Protein AF-A0AAV1XPN9-F1 (afdb_monomer)

Secondary structure (DSSP, 8-state):
-HHHHHHHHHHHHHHHHHHHHHHHHHHHHHHHHHHHHHHHHHHHHHHHHHHHHHHHHHHHHHHHHHHHHHHHHHHHHHHHHHHHHHHHHHHHHHHT--TTTS-HHHHHHHHHHHHHHHHHHHHHHHHHHHT-

Solvent-accessible surface area (backbone atoms only — not comparable to full-atom values): 7282 Å² total; per-residue (Å²): 111,69,71,59,51,54,52,51,54,57,48,52,54,51,52,51,52,52,51,52,55,51,52,53,49,53,51,53,51,51,53,52,53,52,52,51,52,54,52,51,53,51,53,52,50,54,51,53,52,52,50,54,54,50,54,50,51,51,55,52,47,52,53,51,50,53,51,49,53,51,51,50,52,52,50,51,50,54,50,52,52,47,65,60,47,49,64,51,54,52,51,53,57,56,72,70,54,47,94,85,76,51,54,68,66,60,54,50,49,54,52,51,51,52,52,55,51,49,56,50,52,52,49,55,55,50,56,61,59,77,81,108

Mean predicted aligned error: 9.7 Å

Structure (mmCIF, N/CA/C/O backbone):
data_AF-A0AAV1XPN9-F1
#
_entry.id   AF-A0AAV1XPN9-F1
#
loop_
_atom_site.group_PDB
_atom_site.id
_atom_site.type_symbol
_atom_site.label_atom_id
_atom_site.label_alt_id
_atom_site.label_comp_id
_atom_site.label_asym_id
_atom_site.label_entity_id
_atom_site.label_seq_id
_atom_site.pdbx_PDB_ins_code
_atom_site.Cartn_x
_atom_site.Cartn_y
_atom_site.Cartn_z
_atom_site.occupancy
_atom_site.B_iso_or_equiv
_atom_site.auth_seq_id
_atom_site.auth_comp_id
_atom_site.auth_asym_id
_atom_site.auth_atom_id
_atom_site.pdbx_PDB_model_num
ATOM 1 N N . MET A 1 1 ? -55.196 -5.077 70.759 1.00 66.06 1 MET A N 1
ATOM 2 C CA . MET A 1 1 ? -54.292 -3.912 70.634 1.00 66.06 1 MET A CA 1
ATOM 3 C C . MET A 1 1 ? -52.841 -4.379 70.621 1.00 66.06 1 MET A C 1
ATOM 5 O O . MET A 1 1 ? -52.203 -4.172 69.603 1.00 66.06 1 MET A O 1
ATOM 9 N N . GLU A 1 2 ? -52.354 -5.099 71.641 1.00 77.19 2 GLU A N 1
ATOM 10 C CA . GLU A 1 2 ? -50.972 -5.640 71.665 1.00 77.19 2 GLU A CA 1
ATOM 11 C C . GLU A 1 2 ? -50.631 -6.590 70.504 1.00 77.19 2 GLU A C 1
ATOM 13 O O . GLU A 1 2 ? -49.564 -6.473 69.913 1.00 77.19 2 GLU A O 1
ATOM 18 N N . ASP A 1 3 ? -51.547 -7.482 70.122 1.00 86.81 3 ASP A N 1
ATOM 19 C CA . ASP A 1 3 ? -51.289 -8.475 69.063 1.00 86.81 3 ASP A CA 1
ATOM 20 C C . ASP A 1 3 ? -51.171 -7.843 67.660 1.00 86.81 3 ASP A C 1
ATOM 22 O O . ASP A 1 3 ? -50.391 -8.281 66.816 1.00 86.81 3 ASP A O 1
ATOM 26 N N . LEU A 1 4 ? -51.898 -6.741 67.436 1.00 89.12 4 LEU A N 1
ATOM 27 C CA . LEU A 1 4 ? -51.795 -5.938 66.215 1.00 89.12 4 LEU A CA 1
ATOM 28 C C . LEU A 1 4 ? -50.496 -5.130 66.189 1.00 89.12 4 LEU A C 1
ATOM 30 O O . LEU A 1 4 ? -49.859 -5.045 65.145 1.00 89.12 4 LEU A O 1
ATOM 34 N N . GLN A 1 5 ? -50.085 -4.571 67.332 1.00 91.50 5 GLN A N 1
ATOM 35 C CA . GLN A 1 5 ? -48.826 -3.832 67.434 1.00 91.50 5 GLN A CA 1
ATOM 36 C C . GLN A 1 5 ? -47.632 -4.742 67.130 1.00 91.50 5 GLN A C 1
ATOM 38 O O . GLN A 1 5 ? -46.778 -4.392 66.323 1.00 91.50 5 GLN A O 1
ATOM 43 N N . LYS A 1 6 ? -47.637 -5.958 67.683 1.00 92.94 6 LYS A N 1
ATOM 44 C CA . LYS A 1 6 ? -46.595 -6.950 67.420 1.00 92.94 6 LYS A CA 1
ATOM 45 C C . LYS A 1 6 ? -46.506 -7.332 65.940 1.00 92.94 6 LYS A C 1
ATOM 47 O O . LYS A 1 6 ? -45.406 -7.461 65.421 1.00 92.94 6 LYS A O 1
ATOM 52 N N . GLN A 1 7 ? -4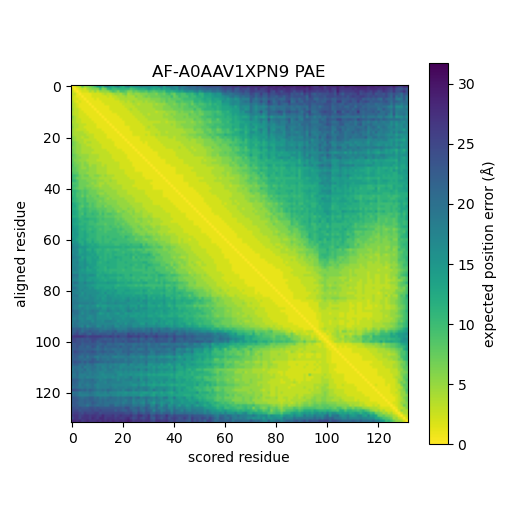7.637 -7.483 65.242 1.00 93.44 7 GLN A N 1
ATOM 53 C CA . GLN A 1 7 ? -47.634 -7.723 63.791 1.00 93.44 7 GLN A CA 1
ATOM 54 C C . GLN A 1 7 ? -47.065 -6.543 62.997 1.00 93.44 7 GLN A C 1
ATOM 56 O O . GLN A 1 7 ? -46.379 -6.759 62.000 1.00 93.44 7 GLN A O 1
ATOM 61 N N . VAL A 1 8 ? -47.354 -5.308 63.416 1.00 93.94 8 VAL A N 1
ATOM 62 C CA . VAL A 1 8 ? -46.811 -4.102 62.777 1.00 93.94 8 VAL A CA 1
ATOM 63 C C . VAL A 1 8 ? -45.292 -4.053 62.911 1.00 93.94 8 VAL A C 1
ATOM 65 O O . VAL A 1 8 ? -44.619 -3.844 61.902 1.00 93.94 8 VAL A O 1
ATOM 68 N N . ASP A 1 9 ? -44.756 -4.315 64.101 1.00 95.12 9 ASP A N 1
ATOM 69 C CA . ASP A 1 9 ? -43.309 -4.319 64.346 1.00 95.12 9 ASP A CA 1
ATOM 70 C C . ASP A 1 9 ? -42.612 -5.412 63.504 1.00 95.12 9 ASP A C 1
ATOM 72 O O . ASP A 1 9 ? -41.632 -5.155 62.804 1.00 95.12 9 ASP A O 1
ATOM 76 N N . ASP A 1 10 ? -43.20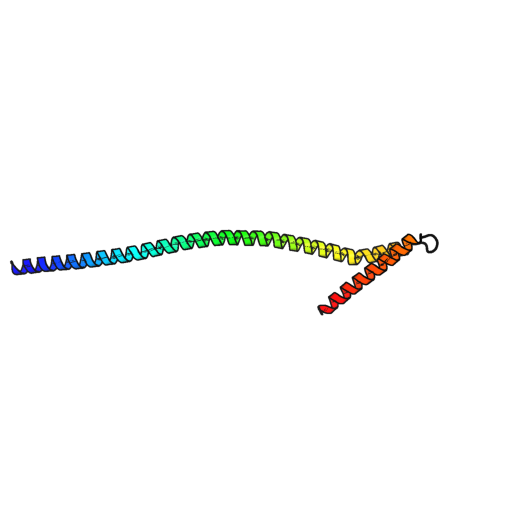0 -6.613 63.452 1.00 95.50 10 ASP A N 1
ATOM 77 C CA . ASP A 1 10 ? -42.697 -7.753 62.671 1.00 95.50 10 ASP A CA 1
ATOM 78 C C . ASP A 1 10 ? -42.702 -7.473 61.151 1.00 95.50 10 ASP A C 1
ATOM 80 O O . ASP A 1 10 ? -41.825 -7.916 60.401 1.00 95.50 10 ASP A O 1
ATOM 84 N N . MET A 1 11 ? -43.697 -6.719 60.669 1.00 95.44 11 MET A N 1
ATOM 85 C CA . MET A 1 11 ? -43.748 -6.248 59.281 1.00 95.44 11 MET A CA 1
ATOM 86 C C . MET A 1 11 ? -42.702 -5.167 59.002 1.00 95.44 11 MET A C 1
ATOM 88 O O . MET A 1 11 ? -42.093 -5.185 57.932 1.00 95.44 11 MET A O 1
ATOM 92 N N . GLN A 1 12 ? -42.470 -4.244 59.935 1.00 96.31 12 GLN A N 1
ATOM 93 C CA . GLN A 1 12 ? -41.450 -3.203 59.791 1.00 96.31 12 GLN A CA 1
ATOM 94 C C . GLN A 1 12 ? -40.043 -3.801 59.709 1.00 96.31 12 GLN A C 1
ATOM 96 O O . GLN A 1 12 ? -39.266 -3.404 58.838 1.00 96.31 12 GLN A O 1
ATOM 101 N N . ASP A 1 13 ? -39.746 -4.807 60.531 1.00 96.00 13 ASP A N 1
ATOM 102 C CA . ASP A 1 13 ? -38.467 -5.516 60.488 1.00 96.00 13 ASP A CA 1
ATOM 103 C C . ASP A 1 13 ? -38.263 -6.247 59.153 1.00 96.00 13 ASP A C 1
ATOM 105 O O . ASP A 1 13 ? -37.193 -6.151 58.546 1.00 96.00 13 ASP A O 1
ATOM 109 N N . LYS A 1 14 ? -39.310 -6.895 58.620 1.00 96.31 14 LYS A N 1
ATOM 110 C CA . LYS A 1 14 ? -39.267 -7.522 57.285 1.00 96.31 14 LYS A CA 1
ATOM 111 C C . LYS A 1 14 ? -39.047 -6.501 56.172 1.00 96.31 14 LYS A C 1
ATOM 113 O O . LYS A 1 14 ? -38.243 -6.743 55.275 1.00 96.31 14 LYS A O 1
ATOM 118 N N . ILE A 1 15 ? -39.731 -5.357 56.221 1.00 96.75 15 ILE A N 1
ATOM 119 C CA . ILE A 1 15 ? -39.553 -4.272 55.242 1.00 96.75 15 ILE A CA 1
ATOM 120 C C . ILE A 1 15 ? -38.117 -3.748 55.281 1.00 96.75 15 ILE A C 1
ATOM 122 O O . ILE A 1 15 ? -37.524 -3.505 54.227 1.00 96.75 15 ILE A O 1
ATOM 126 N N . LYS A 1 16 ? -37.542 -3.610 56.477 1.00 96.81 16 LYS A N 1
ATOM 127 C CA . LYS A 1 16 ? -36.171 -3.140 56.667 1.00 96.81 16 LYS A CA 1
ATOM 128 C C . LYS A 1 16 ? -35.146 -4.129 56.113 1.00 96.81 16 LYS A C 1
ATOM 130 O O . LYS A 1 16 ? -34.252 -3.714 55.380 1.00 96.81 16 LYS A O 1
ATOM 135 N N . ASP A 1 17 ? -35.303 -5.421 56.398 1.00 96.62 17 A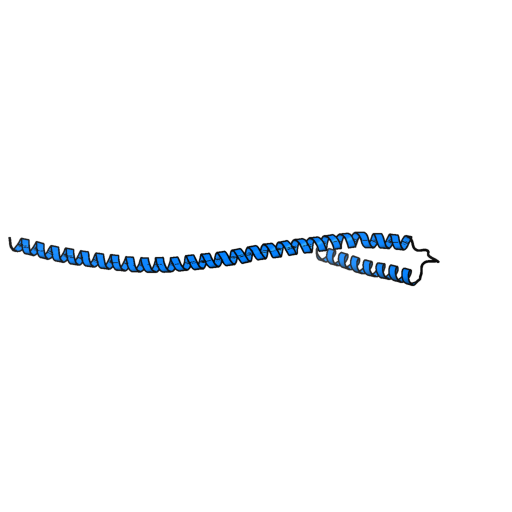SP A N 1
ATOM 136 C CA . ASP A 1 17 ? -34.438 -6.481 55.862 1.00 96.62 17 ASP A CA 1
ATOM 137 C C . ASP A 1 17 ? -34.513 -6.563 54.327 1.00 96.62 17 ASP A C 1
ATOM 139 O O . ASP A 1 17 ? -33.486 -6.606 53.648 1.00 96.62 17 ASP A O 1
ATOM 143 N N . ILE A 1 18 ? -35.723 -6.503 53.758 1.00 96.38 18 ILE A N 1
ATOM 144 C CA . ILE A 1 18 ? -35.917 -6.492 52.300 1.00 96.38 18 ILE A CA 1
ATOM 145 C C . ILE A 1 18 ? -35.256 -5.259 51.676 1.00 96.38 18 ILE A C 1
ATOM 147 O O . ILE A 1 18 ? -34.534 -5.394 50.689 1.00 96.38 18 ILE A O 1
ATOM 151 N N . SER A 1 19 ? -35.473 -4.076 52.254 1.00 96.25 19 SER A N 1
ATOM 152 C CA . SER A 1 19 ? -34.870 -2.828 51.766 1.00 96.25 19 SER A CA 1
ATOM 153 C C . SER A 1 19 ? -33.345 -2.916 51.773 1.00 96.25 19 SER A C 1
ATOM 155 O O . SER A 1 19 ? -32.724 -2.663 50.744 1.00 96.25 19 SER A O 1
ATOM 157 N N . SER A 1 20 ? -32.757 -3.392 52.876 1.00 96.75 20 SER A N 1
ATOM 158 C CA . SER A 1 20 ? -31.307 -3.588 52.997 1.00 96.75 20 SER A CA 1
ATOM 159 C C . SER A 1 20 ? -30.768 -4.530 51.917 1.00 96.75 20 SER A C 1
ATOM 161 O O . SER A 1 20 ? -29.794 -4.208 51.241 1.00 96.75 20 SER A O 1
ATOM 163 N N . LYS A 1 21 ? -31.431 -5.670 51.682 1.00 97.00 21 LYS A N 1
ATOM 164 C CA . LYS A 1 21 ? -31.020 -6.635 50.646 1.00 97.00 21 LYS A CA 1
ATOM 165 C C . LYS A 1 21 ? -31.080 -6.049 49.236 1.00 97.00 21 LYS A C 1
ATOM 167 O O . LYS A 1 21 ? -30.216 -6.344 48.407 1.00 97.00 21 LYS A O 1
ATOM 172 N N . TYR A 1 22 ? -32.095 -5.239 48.940 1.00 96.81 22 TYR A N 1
ATOM 173 C CA . TYR A 1 22 ? -32.206 -4.564 47.646 1.00 96.81 22 TYR A CA 1
ATOM 174 C C . TYR A 1 22 ? -31.139 -3.483 47.470 1.00 96.81 22 TYR A C 1
ATOM 176 O O . TYR A 1 22 ? -30.562 -3.381 46.387 1.00 96.81 22 TYR A O 1
ATOM 184 N N . GLU A 1 23 ? -30.845 -2.713 48.515 1.00 97.38 23 GLU A N 1
ATOM 185 C CA . GLU A 1 23 ? -29.780 -1.709 48.502 1.00 97.38 23 GLU A CA 1
ATOM 186 C C . GLU A 1 23 ? -28.410 -2.347 48.256 1.00 97.38 23 GLU A C 1
ATOM 188 O O . GLU A 1 23 ? -27.682 -1.893 47.368 1.00 97.38 23 GLU A O 1
ATOM 193 N N . ASP A 1 24 ? -28.099 -3.450 48.942 1.00 97.31 24 ASP A N 1
ATOM 194 C CA . ASP A 1 24 ? -26.856 -4.203 48.750 1.00 97.31 24 ASP A CA 1
ATOM 195 C C . ASP A 1 24 ? -26.737 -4.745 47.322 1.00 97.31 24 ASP A C 1
ATOM 197 O O . ASP A 1 24 ? -25.692 -4.614 46.672 1.00 97.31 24 ASP A O 1
ATOM 201 N N . LYS A 1 25 ? -27.831 -5.303 46.786 1.00 97.38 25 LYS A N 1
ATOM 202 C CA . LYS A 1 25 ? -27.867 -5.803 45.409 1.00 97.38 25 LYS A CA 1
ATOM 203 C C . LYS A 1 25 ? -27.617 -4.676 44.405 1.00 97.38 25 LYS A C 1
ATOM 205 O O . LYS A 1 25 ? -26.713 -4.800 43.578 1.00 97.38 25 LYS A O 1
ATOM 210 N N . ILE A 1 26 ? -28.339 -3.559 44.516 1.00 97.75 26 ILE A N 1
ATOM 211 C CA . ILE A 1 26 ? -28.167 -2.385 43.644 1.00 97.75 26 ILE A CA 1
ATOM 212 C C . ILE A 1 26 ? -26.741 -1.836 43.753 1.00 97.75 26 ILE A C 1
ATOM 214 O O . ILE A 1 26 ? -26.139 -1.456 42.745 1.00 97.75 26 ILE A O 1
ATOM 218 N N . HIS A 1 27 ? -26.177 -1.795 44.961 1.00 97.69 27 HIS A N 1
ATOM 219 C CA . HIS A 1 27 ? -24.810 -1.341 45.174 1.00 97.69 27 HIS A CA 1
ATOM 220 C C . HIS A 1 27 ? -23.799 -2.252 44.467 1.00 97.69 27 HIS A C 1
ATOM 222 O O . HIS A 1 27 ?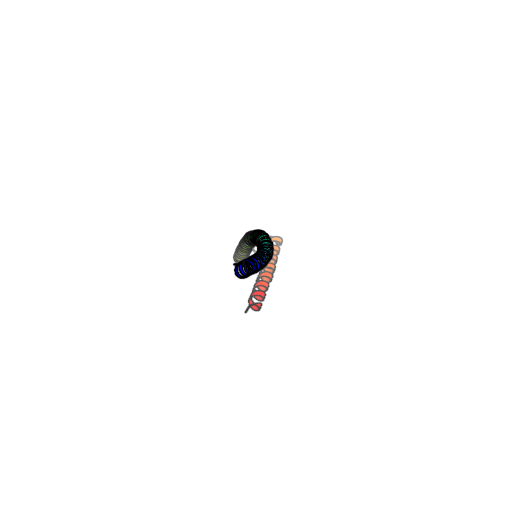 -22.911 -1.758 43.765 1.00 97.69 27 HIS A O 1
ATOM 228 N N . SER A 1 28 ? -23.959 -3.572 44.596 1.00 97.00 28 SER A N 1
ATOM 229 C CA . SER A 1 28 ? -23.087 -4.555 43.948 1.00 97.00 28 SER A CA 1
ATOM 230 C C . SER A 1 28 ? -23.134 -4.450 42.417 1.00 97.00 28 SER A C 1
ATOM 232 O O . SER A 1 28 ? -22.087 -4.358 41.772 1.00 97.00 28 SER A O 1
ATOM 234 N N . GLU A 1 29 ? -24.331 -4.338 41.833 1.00 98.06 29 GLU A N 1
ATOM 235 C CA . GLU A 1 29 ? -24.530 -4.187 40.388 1.00 98.06 29 GLU A CA 1
ATOM 236 C C . GLU A 1 29 ? -23.930 -2.870 39.878 1.00 98.06 29 GLU A C 1
ATOM 238 O O . GLU A 1 29 ? -23.220 -2.853 38.869 1.00 98.06 29 GLU A O 1
ATOM 243 N N . ARG A 1 30 ? -24.113 -1.764 40.618 1.00 98.00 30 ARG A N 1
ATOM 244 C CA . ARG A 1 30 ? -23.478 -0.475 40.297 1.00 98.00 30 ARG A CA 1
ATOM 245 C C . ARG A 1 30 ? -21.956 -0.564 40.292 1.00 98.00 30 ARG A C 1
ATOM 247 O O . ARG A 1 30 ? -21.324 0.033 39.420 1.00 98.00 30 ARG A O 1
ATOM 254 N N . GLN A 1 31 ? -21.352 -1.282 41.240 1.00 97.81 31 GLN A N 1
ATOM 255 C CA . GLN A 1 31 ? -19.899 -1.457 41.257 1.00 97.81 31 GLN A CA 1
ATOM 256 C C . GLN A 1 31 ? -19.398 -2.256 40.050 1.00 97.81 31 GLN A C 1
ATOM 258 O O . GLN A 1 31 ? -18.364 -1.898 39.480 1.00 97.81 31 GLN A O 1
ATOM 263 N N . ILE A 1 32 ? -20.122 -3.302 39.646 1.00 98.12 32 ILE A N 1
ATOM 264 C CA . ILE A 1 32 ? -19.784 -4.109 38.465 1.00 98.12 32 ILE A CA 1
ATOM 265 C C . ILE A 1 32 ? -19.836 -3.239 37.206 1.00 98.12 32 ILE A C 1
ATOM 267 O O . ILE A 1 32 ? -18.830 -3.121 36.504 1.00 98.12 32 ILE A O 1
ATOM 271 N N . LEU A 1 33 ? -20.950 -2.535 36.983 1.00 98.25 33 LEU A N 1
ATOM 272 C CA . LEU A 1 33 ? -21.116 -1.649 35.827 1.00 98.25 33 LEU A CA 1
ATOM 273 C C . LEU A 1 33 ? -20.048 -0.550 35.784 1.00 98.25 33 LEU A C 1
ATOM 275 O O . LEU A 1 33 ? -19.501 -0.243 34.726 1.00 98.25 33 LEU A O 1
ATOM 279 N N . LYS A 1 34 ? -19.685 0.020 36.938 1.00 98.38 34 LYS A N 1
ATOM 280 C CA . LYS A 1 34 ? -18.633 1.043 37.018 1.00 98.38 34 LYS A CA 1
ATOM 281 C C . LYS A 1 34 ? -17.267 0.500 36.585 1.00 98.38 34 LYS A C 1
ATOM 283 O O . LYS A 1 34 ? -16.524 1.205 35.900 1.00 98.38 34 LYS A O 1
ATOM 288 N N . LYS A 1 35 ? -16.935 -0.742 36.956 1.00 97.88 35 LYS A N 1
ATOM 289 C CA . LYS A 1 35 ? -15.694 -1.407 36.524 1.00 97.88 35 LYS A CA 1
ATOM 290 C C . LYS A 1 35 ? -15.697 -1.666 35.019 1.00 97.88 35 LYS A C 1
ATOM 292 O O . LYS A 1 35 ? -14.693 -1.395 34.364 1.00 97.88 35 LYS A O 1
ATOM 297 N N . GLU A 1 36 ? -16.815 -2.124 34.461 1.00 98.25 36 GLU A N 1
ATOM 298 C CA . GLU A 1 36 ? -16.938 -2.339 33.015 1.00 98.25 36 GLU A CA 1
ATOM 299 C C . GLU A 1 36 ? -16.814 -1.036 32.226 1.00 98.25 36 GLU A C 1
ATOM 301 O O . GLU A 1 36 ? -16.015 -0.968 31.292 1.00 98.25 36 GLU A O 1
ATOM 306 N N . ILE A 1 37 ? -17.512 0.025 32.642 1.00 98.25 37 ILE A N 1
ATOM 307 C CA . ILE A 1 37 ? -17.393 1.355 32.027 1.00 98.25 37 ILE A CA 1
ATOM 308 C C . ILE A 1 37 ? -15.939 1.830 32.061 1.00 98.25 37 ILE A C 1
ATOM 310 O O . ILE A 1 37 ? -15.428 2.315 31.053 1.00 98.25 37 ILE A O 1
ATOM 314 N N . SER A 1 38 ? -15.248 1.660 33.193 1.00 97.69 38 SER A N 1
ATOM 315 C CA . SER A 1 38 ? -13.835 2.031 33.302 1.00 97.69 38 SER A CA 1
ATOM 316 C C . SER A 1 38 ? -12.961 1.251 32.318 1.00 97.69 38 SER A C 1
ATOM 318 O O . SER A 1 38 ? -12.096 1.839 31.674 1.00 97.69 38 SER A O 1
ATOM 320 N N . LYS A 1 39 ? -13.197 -0.058 32.171 1.00 98.12 39 LYS A N 1
ATOM 321 C CA . LYS A 1 39 ? -12.460 -0.913 31.232 1.00 98.12 39 LYS A CA 1
ATOM 322 C C . LYS A 1 39 ? -12.688 -0.486 29.782 1.00 98.12 39 LYS A C 1
ATOM 324 O O . LYS A 1 39 ? -11.731 -0.360 29.022 1.00 98.12 39 LYS A O 1
ATOM 329 N N . TYR A 1 40 ? -13.939 -0.240 29.396 1.00 98.00 40 TYR A N 1
ATOM 330 C CA . TYR A 1 40 ? -14.262 0.202 28.039 1.00 98.00 40 TYR A CA 1
ATOM 331 C C . TYR A 1 40 ? -13.727 1.598 27.739 1.00 98.00 40 TYR A C 1
ATOM 333 O O . TYR A 1 40 ? -13.274 1.837 26.624 1.00 98.00 40 TYR A O 1
ATOM 341 N N . LYS A 1 41 ? -13.707 2.497 28.727 1.00 98.19 41 LYS A N 1
ATOM 342 C CA . LYS A 1 41 ? -13.135 3.835 28.562 1.00 98.19 41 LYS A CA 1
ATOM 343 C C . LYS A 1 41 ? -11.653 3.777 28.190 1.00 98.19 41 LYS A C 1
ATOM 345 O O . LYS A 1 41 ? -11.256 4.467 27.261 1.00 98.19 41 LYS A O 1
ATOM 350 N N . VAL A 1 42 ? -10.871 2.935 28.870 1.00 97.94 42 VAL A N 1
ATOM 351 C CA . VAL A 1 42 ? -9.452 2.717 28.532 1.00 97.94 42 VAL A CA 1
ATOM 352 C C . VAL A 1 42 ? -9.328 2.146 27.121 1.00 97.94 42 VAL A C 1
ATOM 354 O O . VAL A 1 42 ? -8.653 2.731 26.287 1.00 97.94 42 VAL A O 1
ATOM 357 N N . LYS A 1 43 ? -10.089 1.091 26.804 1.00 98.06 43 LYS A N 1
ATOM 358 C CA . LYS A 1 43 ? -10.045 0.458 25.478 1.00 98.06 43 LYS A CA 1
ATOM 359 C C . LYS A 1 43 ? -10.363 1.428 24.334 1.00 98.06 43 LYS A C 1
ATOM 361 O O . LYS A 1 43 ? -9.774 1.322 23.266 1.00 98.06 43 LYS A O 1
ATOM 366 N N . VAL A 1 44 ? -11.309 2.347 24.530 1.00 98.12 44 VAL A N 1
ATOM 367 C CA . VAL A 1 44 ? -11.648 3.367 23.524 1.00 98.12 44 VAL A CA 1
ATOM 368 C C . VAL A 1 44 ? -10.496 4.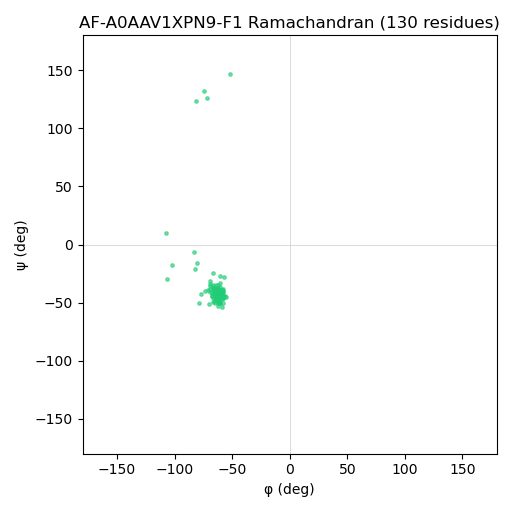349 23.317 1.00 98.12 44 VAL A C 1
ATOM 370 O O . VAL A 1 44 ? -10.249 4.735 22.178 1.00 98.12 44 VAL A O 1
ATOM 373 N N . VAL A 1 45 ? -9.789 4.738 24.381 1.00 97.75 45 VAL A N 1
ATOM 374 C CA . VAL A 1 45 ? -8.608 5.608 24.271 1.00 97.75 45 VAL A CA 1
ATOM 375 C C . VAL A 1 45 ? -7.496 4.893 23.505 1.00 97.75 45 VAL A C 1
ATOM 377 O O . VAL A 1 45 ? -7.050 5.429 22.496 1.00 97.75 45 VAL A O 1
ATOM 380 N N . ASP A 1 46 ? -7.157 3.661 23.893 1.00 97.81 46 ASP A N 1
ATOM 381 C CA . ASP A 1 46 ? -6.112 2.866 23.231 1.00 97.81 46 ASP A CA 1
ATOM 382 C C . ASP A 1 46 ? -6.418 2.656 21.738 1.00 97.81 46 ASP A C 1
ATOM 384 O O . ASP A 1 46 ? -5.554 2.800 20.877 1.00 97.81 46 ASP A O 1
ATOM 388 N N . LEU A 1 47 ? -7.674 2.336 21.401 1.00 97.69 47 LEU A N 1
ATOM 389 C CA . LEU A 1 47 ? -8.096 2.182 20.006 1.00 97.69 47 LEU A CA 1
ATOM 390 C C . LEU A 1 47 ? -7.954 3.487 19.222 1.00 97.69 47 LEU A C 1
ATOM 392 O O . LEU A 1 47 ? -7.516 3.460 18.076 1.00 97.69 47 LEU A O 1
ATOM 396 N N . ASN A 1 48 ? -8.311 4.617 19.826 1.00 97.62 48 ASN A N 1
ATOM 397 C CA . ASN A 1 48 ? -8.227 5.915 19.170 1.00 97.62 48 ASN A CA 1
ATOM 398 C C . ASN A 1 48 ? -6.770 6.357 18.953 1.00 97.62 48 ASN A C 1
ATOM 400 O O . ASN A 1 48 ? -6.464 6.979 17.940 1.00 97.62 48 ASN A O 1
ATOM 404 N N . GLU A 1 49 ? -5.869 6.037 19.882 1.00 97.06 49 GLU A N 1
ATOM 405 C CA . GLU A 1 49 ? -4.428 6.273 19.722 1.00 97.06 49 GLU A CA 1
ATOM 406 C C . GLU A 1 49 ? -3.854 5.404 18.598 1.00 97.06 49 GLU A C 1
ATOM 408 O O . GLU A 1 49 ? -3.272 5.942 17.656 1.00 97.06 49 GLU A O 1
ATOM 413 N N . ASN A 1 50 ? -4.152 4.102 18.602 1.00 97.06 50 ASN A N 1
ATOM 414 C CA . ASN A 1 50 ? -3.736 3.185 17.537 1.00 97.06 50 ASN A CA 1
ATOM 415 C C . ASN A 1 50 ? -4.251 3.615 16.153 1.00 97.06 50 ASN A C 1
ATOM 417 O O . ASN A 1 50 ? -3.526 3.523 15.165 1.00 97.06 50 ASN A O 1
ATOM 421 N N . MET A 1 51 ? -5.496 4.096 16.062 1.00 97.12 51 MET A N 1
ATOM 422 C CA . MET A 1 51 ? -6.054 4.596 14.801 1.00 97.12 51 MET A CA 1
ATOM 423 C C . MET A 1 51 ? -5.297 5.822 14.288 1.00 97.12 51 MET A C 1
ATOM 425 O O . MET A 1 51 ? -5.004 5.899 13.100 1.00 97.12 51 MET A O 1
ATOM 429 N N . LYS A 1 52 ? -4.925 6.760 15.168 1.00 97.00 52 LYS A N 1
ATOM 430 C CA . LYS A 1 52 ? -4.147 7.944 14.769 1.00 97.00 52 LYS A CA 1
ATOM 431 C C . LYS A 1 52 ? -2.767 7.574 14.237 1.00 97.00 52 LYS A C 1
ATOM 433 O O . LYS A 1 52 ? -2.336 8.152 13.240 1.00 97.00 52 LYS A O 1
ATOM 438 N N . GLU A 1 53 ? -2.097 6.622 14.883 1.00 96.62 53 GLU A N 1
ATOM 439 C CA . GLU A 1 53 ? -0.805 6.111 14.423 1.00 96.62 53 GLU A CA 1
ATOM 440 C C . GLU A 1 53 ? -0.937 5.426 13.057 1.00 96.62 53 GLU A C 1
ATOM 442 O O . GLU A 1 53 ? -0.158 5.701 12.144 1.00 96.62 53 GLU A O 1
ATOM 447 N N . GLN A 1 54 ? -1.963 4.587 12.873 1.00 96.50 54 GLN A N 1
ATOM 448 C CA . GLN A 1 54 ? -2.229 3.942 11.585 1.00 96.50 54 GLN A CA 1
ATOM 449 C C . GLN A 1 54 ? -2.536 4.952 10.479 1.00 96.50 54 GLN A C 1
ATOM 451 O O . GLN A 1 54 ? -1.993 4.831 9.381 1.00 96.50 54 GLN A O 1
ATOM 456 N N . ASP A 1 55 ? -3.343 5.973 10.762 1.00 97.31 55 ASP A N 1
ATOM 457 C CA . ASP A 1 55 ? -3.650 7.031 9.802 1.00 97.31 55 ASP A CA 1
ATOM 458 C C . ASP A 1 55 ? -2.386 7.788 9.367 1.00 97.31 55 ASP A C 1
ATOM 460 O O . ASP A 1 55 ? -2.253 8.181 8.207 1.00 97.31 55 ASP A O 1
ATOM 464 N N . GLU A 1 56 ? -1.436 8.008 10.280 1.00 96.38 56 GLU A N 1
ATOM 465 C CA . GLU A 1 56 ? -0.150 8.623 9.945 1.00 96.38 56 GLU A CA 1
ATOM 466 C C . GLU A 1 56 ? 0.707 7.723 9.052 1.00 96.38 56 GLU A C 1
ATOM 468 O O . GLU A 1 56 ? 1.247 8.192 8.045 1.00 96.38 56 GLU A O 1
ATOM 473 N N . VAL A 1 57 ? 0.782 6.429 9.369 1.00 97.12 57 VAL A N 1
ATOM 474 C CA . VAL A 1 57 ? 1.488 5.443 8.540 1.00 97.12 57 VAL A CA 1
ATOM 475 C C . VAL A 1 57 ? 0.896 5.393 7.131 1.00 97.12 57 VAL A C 1
ATOM 477 O O . VAL A 1 57 ? 1.651 5.439 6.159 1.00 97.12 57 VAL A O 1
ATOM 480 N N . ILE A 1 58 ? -0.434 5.359 7.004 1.00 97.56 58 ILE A N 1
ATOM 481 C CA . ILE A 1 58 ? -1.124 5.332 5.707 1.00 97.56 58 ILE A CA 1
ATOM 482 C C . ILE A 1 58 ? -0.790 6.586 4.897 1.00 97.56 58 ILE A C 1
ATOM 484 O O . ILE A 1 58 ? -0.327 6.463 3.763 1.00 97.56 58 ILE A O 1
ATOM 488 N N . ARG A 1 59 ? -0.919 7.785 5.484 1.00 96.75 59 ARG A N 1
ATOM 489 C CA . ARG A 1 59 ? -0.579 9.042 4.791 1.00 96.75 59 ARG A CA 1
ATOM 490 C C . ARG A 1 59 ? 0.872 9.066 4.313 1.00 96.75 59 ARG A C 1
ATOM 492 O O . ARG A 1 59 ? 1.151 9.459 3.181 1.00 96.75 59 ARG A O 1
ATOM 499 N N . ASN A 1 60 ? 1.807 8.630 5.155 1.00 96.56 60 ASN A N 1
ATOM 500 C CA . ASN A 1 60 ? 3.220 8.572 4.783 1.00 96.56 60 ASN A CA 1
ATOM 501 C C . ASN A 1 60 ? 3.457 7.578 3.639 1.00 96.56 60 ASN A C 1
ATOM 503 O O . ASN A 1 60 ? 4.199 7.876 2.698 1.00 96.56 60 ASN A O 1
ATOM 507 N N . GLN A 1 61 ? 2.789 6.425 3.675 1.00 96.88 61 GLN A N 1
ATOM 508 C CA . GLN A 1 61 ? 2.888 5.420 2.626 1.00 96.88 61 GLN A CA 1
ATOM 509 C C . GLN A 1 61 ? 2.300 5.912 1.297 1.00 96.88 61 GLN A C 1
ATOM 511 O O . GLN A 1 61 ? 2.887 5.655 0.245 1.00 96.88 61 GLN A O 1
ATOM 516 N N . GLU A 1 62 ? 1.194 6.654 1.317 1.00 97.12 62 GLU A N 1
ATOM 517 C CA . GLU A 1 62 ? 0.599 7.270 0.124 1.00 97.12 62 GLU A CA 1
ATOM 518 C C . GLU A 1 62 ? 1.552 8.281 -0.529 1.00 97.12 62 GLU A C 1
ATOM 520 O O . GLU A 1 62 ? 1.744 8.255 -1.749 1.00 97.12 62 GLU A O 1
ATOM 525 N N . ILE A 1 63 ? 2.220 9.119 0.274 1.00 96.94 63 ILE A N 1
ATOM 526 C CA . ILE A 1 63 ? 3.225 10.080 -0.210 1.00 96.94 63 ILE A CA 1
ATOM 527 C C . ILE A 1 63 ? 4.401 9.346 -0.863 1.00 96.94 63 ILE A C 1
ATOM 529 O O . ILE A 1 63 ? 4.816 9.688 -1.976 1.00 96.94 63 ILE A O 1
ATOM 533 N N . ILE A 1 64 ? 4.938 8.325 -0.189 1.00 96.81 64 ILE A N 1
ATOM 534 C CA . ILE A 1 64 ? 6.061 7.525 -0.695 1.00 96.81 64 ILE A CA 1
ATOM 535 C C . ILE A 1 64 ? 5.670 6.827 -2.000 1.00 96.81 64 ILE A C 1
ATOM 537 O O . ILE A 1 64 ? 6.406 6.903 -2.985 1.00 96.81 64 ILE A O 1
ATOM 541 N N . THR A 1 65 ? 4.498 6.193 -2.029 1.00 97.12 65 THR A N 1
ATOM 542 C CA . THR A 1 65 ? 3.999 5.453 -3.193 1.00 97.12 65 THR A CA 1
ATOM 543 C C . THR A 1 65 ? 3.804 6.386 -4.383 1.00 97.12 65 THR A C 1
ATOM 545 O O . THR A 1 65 ? 4.336 6.123 -5.459 1.00 97.12 65 THR A O 1
ATOM 548 N N . THR A 1 66 ? 3.155 7.534 -4.180 1.00 97.31 66 THR A N 1
ATOM 549 C CA . THR A 1 66 ? 2.946 8.544 -5.230 1.00 97.31 66 THR A CA 1
ATOM 550 C C . THR A 1 66 ? 4.271 9.061 -5.789 1.00 97.31 66 THR A C 1
ATOM 552 O O . THR A 1 66 ? 4.438 9.196 -7.007 1.00 97.31 66 THR A O 1
ATOM 555 N N . ARG A 1 67 ? 5.256 9.309 -4.913 1.00 97.19 67 ARG A N 1
ATOM 556 C CA . ARG A 1 67 ? 6.597 9.733 -5.325 1.00 97.19 67 ARG A CA 1
ATOM 557 C C . 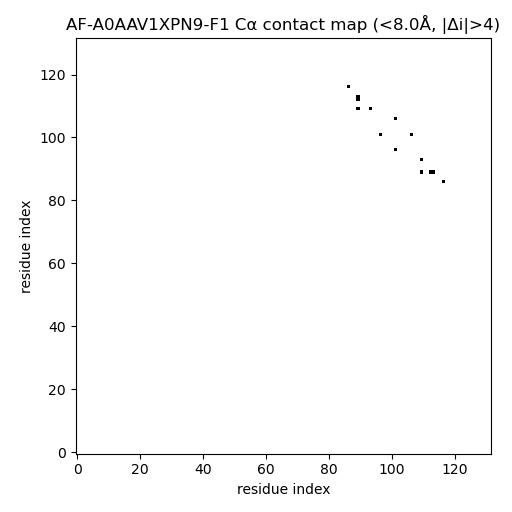ARG A 1 67 ? 7.266 8.673 -6.195 1.00 97.19 67 ARG A C 1
ATOM 559 O O . ARG A 1 67 ? 7.781 9.018 -7.256 1.00 97.19 67 ARG A O 1
ATOM 566 N N . TRP A 1 68 ? 7.262 7.411 -5.774 1.00 97.81 68 TRP A N 1
ATOM 567 C CA . TRP A 1 68 ? 7.864 6.330 -6.553 1.00 97.81 68 TRP A CA 1
ATOM 568 C C . TRP A 1 68 ? 7.154 6.117 -7.884 1.00 97.81 68 TRP A C 1
ATOM 570 O O . TRP A 1 68 ? 7.833 6.066 -8.903 1.00 97.81 68 TRP A O 1
ATOM 580 N N . MET A 1 69 ? 5.820 6.096 -7.908 1.00 97.38 69 MET A N 1
ATOM 581 C CA . MET A 1 69 ? 5.047 5.994 -9.151 1.00 97.38 69 MET A CA 1
ATOM 582 C C . MET A 1 69 ? 5.423 7.100 -10.138 1.00 97.38 69 MET A C 1
ATOM 584 O O . MET A 1 69 ? 5.691 6.823 -11.303 1.00 97.38 69 MET A O 1
ATOM 588 N N . THR A 1 70 ? 5.529 8.342 -9.658 1.00 98.00 70 THR A N 1
ATOM 589 C CA . THR A 1 70 ? 5.931 9.481 -10.495 1.00 98.00 70 THR A CA 1
ATOM 590 C C . THR A 1 70 ? 7.348 9.302 -11.040 1.00 98.00 70 THR A C 1
ATOM 592 O O . THR A 1 70 ? 7.594 9.538 -12.220 1.00 98.00 70 THR A O 1
ATOM 595 N N . ARG A 1 71 ? 8.300 8.868 -10.202 1.00 97.25 71 ARG A N 1
ATOM 596 C CA . ARG A 1 71 ? 9.694 8.667 -10.626 1.00 97.25 71 ARG A CA 1
ATOM 597 C C . ARG A 1 71 ? 9.842 7.513 -11.608 1.00 97.25 71 ARG A C 1
ATOM 599 O O . ARG A 1 71 ? 10.546 7.671 -12.598 1.00 97.25 71 ARG A O 1
ATOM 606 N N . PHE A 1 72 ? 9.159 6.398 -11.380 1.00 97.44 72 PHE A N 1
ATOM 607 C CA . PHE A 1 72 ? 9.162 5.283 -12.321 1.00 97.44 72 PHE A CA 1
ATOM 608 C C . PHE A 1 72 ? 8.503 5.662 -13.645 1.00 97.44 72 PHE A C 1
ATOM 610 O O . PHE A 1 72 ? 9.051 5.328 -14.688 1.00 97.44 72 PHE A O 1
ATOM 617 N N . ALA A 1 73 ? 7.409 6.428 -13.627 1.00 97.19 73 ALA A N 1
ATOM 618 C CA . ALA A 1 73 ? 6.798 6.946 -14.850 1.00 97.19 73 ALA A CA 1
ATOM 619 C C . ALA A 1 73 ? 7.753 7.865 -15.632 1.00 97.19 73 ALA A C 1
ATOM 621 O O . ALA A 1 73 ? 7.855 7.747 -16.848 1.00 97.19 73 ALA A O 1
ATOM 622 N N . GLN A 1 74 ? 8.498 8.738 -14.945 1.00 97.56 74 GLN A N 1
ATOM 623 C CA . GLN A 1 74 ? 9.513 9.593 -15.576 1.00 97.56 74 GLN A CA 1
ATOM 624 C C . GLN A 1 74 ? 10.658 8.782 -16.186 1.00 97.56 74 GLN A C 1
ATOM 626 O O . GLN A 1 74 ? 11.074 9.067 -17.303 1.00 97.56 74 GLN A O 1
ATOM 631 N N . ILE A 1 75 ? 11.157 7.772 -15.469 1.00 97.12 75 ILE A N 1
ATOM 632 C CA . ILE A 1 75 ? 12.205 6.881 -15.980 1.00 97.12 75 ILE A CA 1
ATOM 633 C C . ILE A 1 75 ? 11.694 6.111 -17.196 1.00 97.12 75 ILE A C 1
ATOM 635 O O . ILE A 1 75 ? 12.391 6.051 -18.200 1.00 97.12 75 ILE A O 1
ATOM 639 N N . ALA A 1 76 ? 10.478 5.568 -17.130 1.00 96.06 76 ALA A N 1
ATOM 640 C CA . ALA A 1 76 ? 9.870 4.848 -18.241 1.00 96.06 76 ALA A CA 1
ATOM 641 C C . ALA A 1 76 ? 9.690 5.752 -19.467 1.00 96.06 76 ALA A C 1
ATOM 643 O O . ALA A 1 76 ? 10.023 5.343 -20.572 1.00 96.06 76 ALA A O 1
ATOM 644 N N . TYR A 1 77 ? 9.230 6.992 -19.271 1.00 96.94 77 TYR A N 1
ATOM 645 C CA . TYR A 1 77 ? 9.132 7.978 -20.346 1.00 96.94 77 TYR A CA 1
ATOM 646 C C . TYR A 1 77 ? 10.500 8.245 -20.987 1.00 96.94 77 TYR A C 1
ATOM 648 O O . TYR A 1 77 ? 10.648 8.063 -22.187 1.00 96.94 77 TYR A O 1
ATOM 656 N N . LEU A 1 78 ? 11.516 8.591 -20.188 1.00 96.81 78 LEU A N 1
ATOM 657 C CA . LEU A 1 78 ? 12.864 8.868 -20.699 1.00 96.81 78 LEU A CA 1
ATOM 658 C C . LEU A 1 78 ? 13.492 7.658 -21.397 1.00 96.81 78 LEU A C 1
ATOM 660 O O . LEU A 1 78 ? 14.171 7.820 -22.405 1.00 96.81 78 LEU A O 1
ATOM 664 N N . ALA A 1 79 ? 13.282 6.455 -20.862 1.00 93.25 79 ALA A N 1
ATOM 665 C CA . ALA A 1 79 ? 13.780 5.229 -21.468 1.00 93.25 79 ALA A CA 1
ATOM 666 C C . ALA A 1 79 ? 13.111 4.970 -22.822 1.00 93.25 79 ALA A C 1
ATOM 668 O O . ALA A 1 79 ? 13.809 4.653 -23.777 1.00 93.25 79 ALA A O 1
ATOM 669 N N . ASN A 1 80 ? 11.791 5.146 -22.917 1.00 92.06 80 ASN A N 1
ATOM 670 C CA . ASN A 1 80 ? 11.062 4.977 -24.172 1.00 92.06 80 ASN A CA 1
ATOM 671 C C . ASN A 1 80 ? 11.514 5.995 -25.227 1.00 92.06 80 ASN A C 1
ATOM 673 O O . ASN A 1 80 ? 11.835 5.593 -26.338 1.00 92.06 80 ASN A O 1
ATOM 677 N N . GLU A 1 81 ? 11.635 7.273 -24.858 1.00 94.81 81 GLU A N 1
ATOM 678 C CA . GLU A 1 81 ? 12.150 8.311 -25.765 1.00 94.81 81 GLU A CA 1
ATOM 679 C C . GLU A 1 81 ? 13.572 7.971 -26.234 1.00 94.81 81 GLU A C 1
ATOM 681 O O . GLU A 1 81 ? 13.871 8.037 -27.418 1.00 94.81 81 GLU A O 1
ATOM 686 N N . ALA A 1 82 ? 14.455 7.530 -25.331 1.00 92.44 82 ALA A N 1
ATOM 687 C CA . ALA A 1 82 ? 15.820 7.150 -25.690 1.00 92.44 82 ALA A CA 1
ATOM 688 C C . ALA A 1 82 ? 15.883 5.918 -26.612 1.00 92.44 82 ALA A C 1
ATOM 690 O O . ALA A 1 82 ? 16.733 5.864 -27.502 1.00 92.44 82 ALA A O 1
ATOM 691 N N . ILE A 1 83 ? 15.006 4.931 -26.398 1.00 90.75 83 ILE A N 1
ATOM 692 C CA . ILE A 1 83 ? 14.893 3.737 -27.247 1.00 90.75 83 ILE A CA 1
ATOM 693 C C . ILE A 1 83 ? 14.482 4.124 -28.670 1.00 90.75 83 ILE A C 1
ATOM 695 O O . ILE A 1 83 ? 14.995 3.529 -29.618 1.00 90.75 83 ILE A O 1
ATOM 699 N N . ASP A 1 84 ? 13.612 5.121 -28.816 1.00 90.44 84 ASP A N 1
ATOM 700 C CA . ASP A 1 84 ? 13.162 5.599 -30.119 1.00 90.44 84 ASP A CA 1
ATOM 701 C C . ASP A 1 84 ? 14.212 6.524 -30.769 1.00 90.44 84 ASP A C 1
ATOM 703 O O . ASP A 1 84 ? 14.637 6.281 -31.900 1.00 90.44 84 ASP A O 1
ATOM 707 N N . ASP A 1 85 ? 14.715 7.530 -30.051 1.00 94.06 85 ASP A N 1
ATOM 708 C CA . ASP A 1 85 ? 15.542 8.604 -30.615 1.00 94.06 85 ASP A CA 1
ATOM 709 C C . ASP A 1 85 ? 16.993 8.197 -30.903 1.00 94.06 85 ASP A C 1
ATOM 711 O O . ASP A 1 85 ? 17.554 8.559 -31.944 1.00 94.06 85 ASP A O 1
ATOM 715 N N . ILE A 1 86 ? 17.644 7.448 -30.004 1.00 92.31 86 ILE A N 1
ATOM 716 C CA . ILE A 1 86 ? 19.081 7.141 -30.126 1.00 92.31 86 ILE A CA 1
ATOM 717 C C . ILE A 1 86 ? 19.395 6.368 -31.422 1.00 92.31 86 ILE A C 1
ATOM 719 O O . ILE A 1 86 ? 20.351 6.742 -32.112 1.00 92.31 86 ILE A O 1
ATOM 723 N N . PRO A 1 87 ? 18.623 5.337 -31.825 1.00 92.81 87 PRO A N 1
ATOM 724 C CA . PRO A 1 87 ? 18.841 4.662 -33.103 1.00 92.81 87 PRO A CA 1
ATOM 725 C C . PRO A 1 87 ? 18.690 5.582 -34.320 1.00 92.81 87 PRO A C 1
ATOM 727 O O . PRO A 1 87 ? 19.375 5.376 -35.327 1.00 92.81 87 PRO A O 1
ATOM 730 N N . HIS A 1 88 ? 17.803 6.581 -34.256 1.00 92.62 88 HIS A N 1
ATOM 731 C CA . HIS A 1 88 ? 17.632 7.563 -35.325 1.00 92.62 88 HIS A CA 1
ATOM 732 C C . HIS A 1 88 ? 18.842 8.494 -35.418 1.00 92.62 88 HIS A C 1
ATOM 734 O O . HIS A 1 88 ? 19.457 8.579 -36.484 1.00 92.62 88 HIS A O 1
ATOM 740 N N . LEU A 1 89 ? 19.254 9.088 -34.296 1.00 92.62 89 LEU A N 1
ATOM 741 C CA . LEU A 1 89 ? 20.426 9.966 -34.222 1.00 92.62 89 LEU A CA 1
ATOM 742 C C . LEU A 1 89 ? 21.711 9.255 -34.662 1.00 92.62 89 LEU A C 1
ATOM 744 O O . LEU A 1 89 ? 22.536 9.828 -35.375 1.00 92.62 89 LEU A O 1
ATOM 748 N N . LEU A 1 90 ? 21.873 7.981 -34.292 1.00 92.69 90 LEU A N 1
ATOM 749 C CA . LEU A 1 90 ? 23.024 7.183 -34.710 1.00 92.69 90 LEU A CA 1
ATOM 750 C C . LEU A 1 90 ? 23.057 6.975 -36.229 1.00 92.69 90 LEU A C 1
ATOM 752 O O . LEU A 1 90 ? 24.123 7.017 -36.841 1.00 92.69 90 LEU A O 1
ATOM 756 N N . ARG A 1 91 ? 21.889 6.774 -36.845 1.00 91.88 91 ARG A N 1
ATOM 757 C CA . ARG A 1 91 ? 21.763 6.593 -38.294 1.00 91.88 91 ARG A CA 1
ATOM 758 C C . ARG A 1 91 ? 22.075 7.880 -39.054 1.00 91.88 91 ARG A C 1
ATOM 760 O O . ARG A 1 91 ? 22.714 7.824 -40.101 1.00 91.88 91 ARG A O 1
ATOM 767 N N . GLU A 1 92 ? 21.656 9.027 -38.526 1.00 92.81 92 GLU A N 1
ATOM 768 C CA . GLU A 1 92 ? 22.007 10.337 -39.081 1.00 92.81 92 GLU A CA 1
ATOM 769 C C . GLU A 1 92 ? 23.512 10.599 -38.986 1.00 92.81 92 GLU A C 1
ATOM 771 O O . GLU A 1 92 ? 24.134 10.967 -39.982 1.00 92.81 92 GLU A O 1
ATOM 776 N N . ALA A 1 93 ? 24.115 10.333 -37.824 1.00 89.31 93 ALA A N 1
ATOM 777 C CA . ALA A 1 93 ? 25.558 10.451 -37.638 1.00 89.31 93 ALA A CA 1
ATOM 778 C C . ALA A 1 93 ? 26.336 9.538 -38.601 1.00 89.31 93 ALA A C 1
ATOM 780 O O . ALA A 1 93 ? 27.329 9.969 -39.187 1.00 89.31 93 ALA A O 1
ATOM 781 N N . GLU A 1 94 ? 25.866 8.303 -38.814 1.00 90.19 94 GLU A N 1
ATOM 782 C CA . GLU A 1 94 ? 26.448 7.368 -39.784 1.00 90.19 94 GLU A CA 1
ATOM 783 C C . GLU A 1 94 ? 26.348 7.901 -41.223 1.00 90.19 94 GLU A C 1
ATOM 785 O O . GLU A 1 94 ? 27.326 7.838 -41.968 1.00 90.19 94 GLU A O 1
ATOM 790 N N . ALA A 1 95 ? 25.206 8.480 -41.604 1.00 90.38 95 ALA A N 1
ATOM 791 C CA . ALA A 1 95 ? 24.992 9.044 -42.938 1.00 90.38 95 ALA A CA 1
ATOM 792 C C . ALA A 1 95 ? 25.866 10.277 -43.232 1.00 90.38 95 ALA A C 1
ATOM 794 O O . ALA A 1 95 ? 26.150 10.563 -44.395 1.00 90.38 95 ALA A O 1
ATOM 795 N N . MET A 1 96 ? 26.306 10.998 -42.198 1.00 89.94 96 MET A N 1
ATOM 796 C CA . MET A 1 96 ? 27.220 12.139 -42.325 1.00 89.94 96 MET A CA 1
ATOM 797 C C . MET A 1 96 ? 28.699 11.730 -42.416 1.00 89.94 96 MET A C 1
ATOM 799 O O . MET A 1 96 ? 29.553 12.593 -42.632 1.00 89.94 96 MET A O 1
ATOM 803 N N . MET A 1 97 ? 29.035 10.445 -42.248 1.00 89.12 97 MET A N 1
ATOM 804 C CA . MET A 1 97 ? 30.423 9.988 -42.327 1.00 89.12 97 MET A CA 1
ATOM 805 C C . MET A 1 97 ? 30.927 9.951 -43.771 1.00 89.12 97 MET A C 1
ATOM 807 O O . MET A 1 97 ? 30.322 9.345 -44.654 1.00 89.12 97 MET A O 1
ATOM 811 N N . ASP A 1 98 ? 32.110 10.521 -43.989 1.00 88.25 98 ASP A N 1
ATOM 812 C CA . ASP A 1 98 ? 32.847 10.365 -45.234 1.00 88.25 98 ASP A CA 1
ATOM 813 C C . ASP A 1 98 ? 33.602 9.017 -45.215 1.00 88.25 98 ASP A C 1
ATOM 815 O O . ASP A 1 98 ? 34.431 8.774 -44.323 1.00 88.25 98 ASP A O 1
ATOM 819 N N . PRO A 1 99 ? 33.377 8.128 -46.201 1.00 78.94 99 PRO A N 1
ATOM 820 C CA . PRO A 1 99 ? 34.008 6.811 -46.237 1.00 78.94 99 PRO A CA 1
ATOM 821 C C . PRO A 1 99 ? 35.541 6.849 -46.210 1.00 78.94 99 PRO A C 1
ATOM 823 O O . PRO A 1 99 ? 36.165 5.924 -45.683 1.00 78.94 99 PRO A O 1
ATOM 826 N N . PHE A 1 100 ? 36.153 7.916 -46.718 1.00 84.25 100 PHE A N 1
ATOM 827 C CA . PHE A 1 100 ? 37.598 8.065 -46.873 1.00 84.25 100 PHE A CA 1
ATOM 828 C C . PHE A 1 100 ? 38.208 9.039 -45.862 1.00 84.25 100 PHE A C 1
ATOM 830 O O . PHE A 1 100 ? 39.347 8.833 -45.450 1.00 84.25 100 PHE A O 1
ATOM 837 N N . ASN A 1 101 ? 37.451 10.046 -45.419 1.00 90.31 101 ASN A N 1
ATOM 838 C CA . ASN A 1 101 ? 37.953 11.116 -44.555 1.00 90.31 101 ASN A CA 1
ATOM 839 C C . ASN A 1 101 ? 37.570 10.961 -43.076 1.00 90.31 101 ASN A C 1
ATOM 841 O O . ASN A 1 101 ? 38.202 1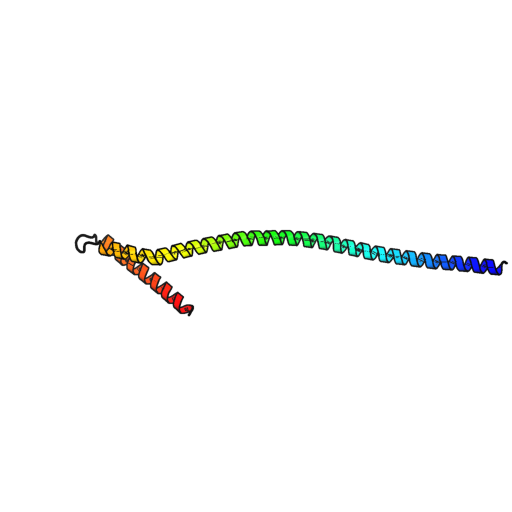1.583 -42.224 1.00 90.31 101 ASN A O 1
ATOM 845 N N . THR A 1 102 ? 36.574 10.136 -42.729 1.00 90.88 102 THR A N 1
ATOM 846 C CA . THR A 1 102 ? 36.211 9.939 -41.319 1.00 90.88 102 THR A CA 1
ATOM 847 C C . THR A 1 102 ? 37.277 9.107 -40.581 1.00 90.88 102 THR A C 1
ATOM 849 O O . THR A 1 102 ? 37.575 7.983 -41.016 1.00 90.88 102 THR A O 1
ATOM 852 N N . PRO A 1 103 ? 37.815 9.611 -39.446 1.00 94.00 103 PRO A N 1
ATOM 853 C CA . PRO A 1 103 ? 38.774 8.906 -38.599 1.00 94.00 103 PRO A CA 1
ATOM 854 C C . PRO A 1 103 ? 38.316 7.507 -38.188 1.00 94.00 103 PRO A C 1
ATOM 856 O O . PRO A 1 103 ? 37.128 7.249 -37.968 1.00 94.00 103 PRO A O 1
ATOM 859 N N . ARG A 1 104 ? 39.2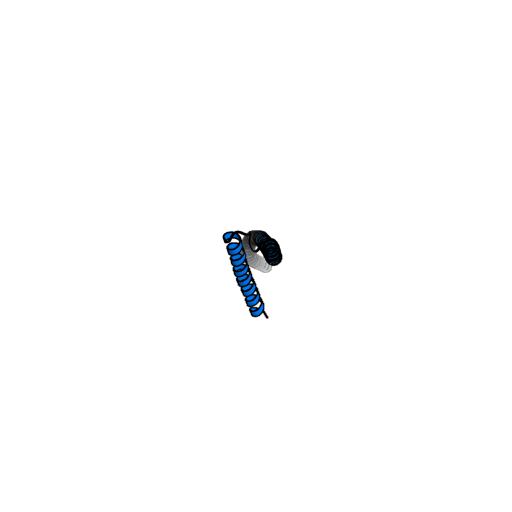79 6.595 -38.047 1.00 91.12 104 ARG A N 1
ATOM 860 C CA . ARG A 1 104 ? 39.015 5.190 -37.712 1.00 91.12 104 ARG A CA 1
ATOM 861 C C . ARG A 1 104 ? 38.355 5.047 -36.341 1.00 91.12 104 ARG A C 1
ATOM 863 O O . ARG A 1 104 ? 37.512 4.177 -36.165 1.00 91.12 104 ARG A O 1
ATOM 870 N N . GLU A 1 105 ? 38.716 5.908 -35.402 1.00 93.19 105 GLU A N 1
ATOM 871 C CA . GLU A 1 105 ? 38.195 5.959 -34.039 1.00 93.19 105 GLU A CA 1
ATOM 872 C C . GLU A 1 105 ? 36.700 6.285 -34.038 1.00 93.19 105 GLU A C 1
ATOM 874 O O . GLU A 1 105 ? 35.930 5.632 -33.340 1.00 93.19 105 GLU A O 1
ATOM 879 N N . ILE A 1 106 ? 36.276 7.234 -34.879 1.00 89.94 106 ILE A N 1
ATOM 880 C CA . ILE A 1 106 ? 34.864 7.614 -35.022 1.00 89.94 106 ILE A CA 1
ATOM 881 C C . ILE A 1 106 ? 34.070 6.463 -35.644 1.00 89.94 106 ILE A C 1
ATOM 883 O O . ILE A 1 106 ? 33.018 6.096 -35.127 1.00 89.94 106 ILE A O 1
ATOM 887 N N . LYS A 1 107 ? 34.602 5.827 -36.696 1.00 89.62 107 LYS A N 1
ATOM 888 C CA . LYS A 1 107 ? 33.985 4.626 -37.288 1.00 89.62 107 LYS A CA 1
ATOM 889 C C . LYS A 1 107 ? 33.850 3.500 -36.260 1.00 89.62 107 LYS A C 1
ATOM 891 O O . LYS A 1 107 ? 32.797 2.880 -36.166 1.00 89.62 107 LYS A O 1
ATOM 896 N N . GLY A 1 108 ? 34.902 3.262 -35.474 1.00 91.31 108 GLY A N 1
ATOM 897 C CA . GLY A 1 108 ? 34.909 2.258 -34.410 1.00 91.31 108 GLY A CA 1
ATOM 898 C C . GLY A 1 108 ? 33.866 2.542 -33.330 1.00 91.31 108 GLY A C 1
ATOM 899 O O . GLY A 1 108 ? 33.143 1.634 -32.933 1.00 91.31 108 GLY A O 1
ATOM 900 N N . PHE A 1 109 ? 33.737 3.803 -32.912 1.00 91.81 109 PHE A N 1
ATOM 901 C CA . PHE A 1 109 ? 32.724 4.228 -31.950 1.00 91.81 109 PHE A CA 1
ATOM 902 C C . PHE A 1 109 ? 31.298 3.996 -32.468 1.00 91.81 109 PHE A C 1
ATOM 904 O O . PHE A 1 109 ? 30.491 3.390 -31.770 1.00 91.81 109 PHE A O 1
ATOM 911 N N . ILE A 1 110 ? 30.996 4.398 -33.709 1.00 91.19 110 ILE A N 1
ATOM 912 C CA . ILE A 1 110 ? 29.670 4.191 -34.313 1.00 91.19 110 ILE A CA 1
ATOM 913 C C . ILE A 1 110 ? 29.337 2.699 -34.425 1.00 91.19 110 ILE A C 1
ATOM 915 O O . ILE A 1 110 ? 28.228 2.298 -34.074 1.00 91.19 110 ILE A O 1
ATOM 919 N N . CYS A 1 111 ? 30.289 1.861 -34.852 1.00 92.25 111 CYS A N 1
ATOM 920 C CA . CYS A 1 111 ? 30.098 0.408 -34.876 1.00 92.25 111 CYS A CA 1
ATOM 921 C C . CYS A 1 111 ? 29.774 -0.146 -33.482 1.00 92.25 111 CYS A C 1
ATOM 923 O O . CYS A 1 111 ? 28.808 -0.890 -33.339 1.00 92.25 111 CYS A O 1
ATOM 925 N N . HIS A 1 112 ? 30.517 0.276 -32.457 1.00 93.62 112 HIS A N 1
ATOM 926 C CA . HIS A 1 112 ? 30.272 -0.148 -31.081 1.00 93.62 112 HIS A CA 1
ATOM 927 C C . HIS A 1 112 ? 28.882 0.278 -30.576 1.00 93.62 112 HIS A C 1
ATOM 929 O O . HIS A 1 112 ? 28.169 -0.514 -29.965 1.00 93.62 112 HIS A O 1
ATOM 935 N N . CYS A 1 113 ? 28.441 1.501 -30.886 1.00 93.00 113 CYS A N 1
ATOM 936 C CA . CYS A 1 113 ? 27.088 1.952 -30.556 1.00 93.00 113 CYS A CA 1
ATOM 937 C C . CYS A 1 113 ? 26.004 1.099 -31.235 1.00 93.00 113 CYS A C 1
ATOM 939 O O . CYS A 1 113 ? 24.986 0.807 -30.612 1.00 93.00 113 CYS A O 1
ATOM 941 N N . LYS A 1 114 ? 26.210 0.675 -32.490 1.00 93.69 114 LYS A N 1
ATOM 942 C CA . LYS A 1 114 ? 25.259 -0.193 -33.211 1.00 93.69 114 LYS A CA 1
ATOM 943 C C . LYS A 1 114 ? 25.148 -1.571 -32.566 1.00 93.69 114 LYS A C 1
ATOM 945 O O . LYS A 1 114 ? 24.039 -2.084 -32.453 1.00 93.69 114 LYS A O 1
ATOM 950 N N . GLU A 1 115 ? 26.271 -2.142 -32.135 1.00 95.19 115 GLU A N 1
ATOM 951 C CA . GLU A 1 115 ? 26.301 -3.416 -31.406 1.00 95.19 115 GLU A CA 1
ATOM 952 C C . GLU A 1 115 ? 25.508 -3.312 -30.098 1.00 95.19 115 GLU A C 1
ATOM 954 O O . GLU A 1 115 ? 24.580 -4.090 -29.887 1.00 95.19 115 GLU A O 1
ATOM 959 N N . LEU A 1 116 ? 25.779 -2.285 -29.284 1.00 93.06 116 LEU A N 1
ATOM 960 C CA . LEU A 1 116 ? 25.076 -2.055 -28.017 1.00 93.06 116 LEU A CA 1
ATOM 961 C C . LEU A 1 116 ? 23.563 -1.860 -28.196 1.00 93.06 116 LEU A C 1
ATOM 963 O O . LEU A 1 116 ? 22.767 -2.428 -27.447 1.00 93.06 116 LEU A O 1
ATOM 967 N N . ILE A 1 117 ? 23.144 -1.072 -29.192 1.00 92.88 117 ILE A N 1
ATOM 968 C CA . ILE A 1 117 ? 21.716 -0.884 -29.492 1.00 92.88 117 ILE A CA 1
ATOM 969 C C . ILE A 1 117 ? 21.087 -2.202 -29.950 1.00 92.88 117 ILE A C 1
ATOM 971 O O . ILE A 1 117 ? 19.972 -2.514 -29.535 1.00 92.88 117 ILE A O 1
ATOM 975 N N . GLY A 1 118 ? 21.788 -2.987 -30.772 1.00 93.06 118 GLY A N 1
ATOM 976 C CA . GLY A 1 118 ? 21.330 -4.309 -31.200 1.00 93.06 118 GLY A CA 1
ATOM 977 C C . GLY A 1 118 ? 21.074 -5.241 -30.014 1.00 93.06 118 GLY A C 1
ATOM 978 O O . GLY A 1 118 ? 19.977 -5.782 -29.885 1.00 93.06 118 GLY A O 1
ATOM 979 N N . GLU A 1 119 ? 22.038 -5.349 -29.098 1.00 93.31 119 GLU A N 1
ATOM 980 C CA . GLU A 1 119 ? 21.914 -6.161 -27.879 1.00 93.31 119 GLU A CA 1
ATOM 981 C C . GLU A 1 119 ? 20.732 -5.725 -27.000 1.00 93.31 119 GLU A C 1
ATOM 983 O O . GLU A 1 119 ? 19.978 -6.566 -26.495 1.00 93.31 119 GLU A O 1
ATOM 988 N N . MET A 1 120 ? 20.545 -4.411 -26.840 1.00 91.31 120 MET A N 1
ATOM 989 C CA . MET A 1 120 ? 19.437 -3.840 -26.075 1.00 91.31 120 MET A CA 1
ATOM 990 C C . MET A 1 120 ? 18.080 -4.168 -26.712 1.00 91.31 120 MET A C 1
ATOM 992 O O . MET A 1 120 ? 17.159 -4.600 -26.019 1.00 91.31 120 MET A O 1
ATOM 996 N N . MET A 1 121 ? 17.947 -4.008 -28.030 1.00 89.94 121 MET A N 1
ATOM 997 C CA . MET A 1 121 ? 16.699 -4.296 -28.743 1.00 89.94 121 MET A CA 1
ATOM 998 C C . MET A 1 121 ? 16.361 -5.788 -28.724 1.00 89.94 121 MET A C 1
ATOM 1000 O O . MET A 1 121 ? 15.194 -6.150 -28.555 1.00 89.94 121 MET A O 1
ATOM 1004 N N . ASP A 1 122 ? 17.369 -6.657 -28.814 1.00 92.69 122 ASP A N 1
ATOM 1005 C CA . ASP A 1 122 ? 17.190 -8.100 -28.665 1.00 92.69 122 ASP A CA 1
ATOM 1006 C C . ASP A 1 122 ? 16.718 -8.472 -27.255 1.00 92.69 122 ASP A C 1
ATOM 1008 O O . ASP A 1 122 ? 15.874 -9.356 -27.100 1.00 92.69 122 ASP A O 1
ATOM 1012 N N . MET A 1 123 ? 17.230 -7.797 -26.220 1.00 89.88 123 MET A N 1
ATOM 1013 C CA . MET A 1 123 ? 16.764 -7.969 -24.841 1.00 89.88 123 MET A CA 1
ATOM 1014 C C . MET A 1 123 ? 15.295 -7.573 -24.695 1.00 89.88 123 MET A C 1
ATOM 1016 O O . MET A 1 123 ? 14.489 -8.386 -24.252 1.00 89.88 123 MET A O 1
ATOM 1020 N N . ILE A 1 124 ? 14.921 -6.390 -25.184 1.00 87.94 124 ILE A N 1
ATOM 1021 C CA . ILE A 1 124 ? 13.530 -5.912 -25.173 1.00 87.94 124 ILE A CA 1
ATOM 1022 C C . ILE A 1 124 ? 12.604 -6.882 -25.925 1.00 87.94 124 ILE A C 1
ATOM 1024 O O . ILE A 1 124 ? 11.479 -7.147 -25.495 1.00 87.94 124 ILE A O 1
ATOM 1028 N N . ALA A 1 125 ? 13.052 -7.420 -27.061 1.00 88.94 125 ALA A N 1
ATOM 1029 C CA . ALA A 1 125 ? 12.272 -8.359 -27.858 1.00 88.94 125 ALA A CA 1
ATOM 1030 C C . ALA A 1 125 ? 12.091 -9.723 -27.172 1.00 88.94 125 ALA A C 1
ATOM 1032 O O . ALA A 1 125 ? 11.043 -10.350 -27.352 1.00 88.94 125 ALA A O 1
ATOM 1033 N N . ARG A 1 126 ? 13.086 -10.191 -26.404 1.00 91.81 126 ARG A N 1
ATOM 1034 C CA . ARG A 1 126 ? 12.967 -11.402 -25.576 1.00 91.81 126 ARG A CA 1
ATOM 1035 C C . ARG A 1 126 ? 11.961 -11.194 -24.454 1.00 91.81 126 ARG A C 1
ATOM 1037 O O . ARG A 1 126 ? 11.028 -11.984 -24.356 1.00 91.81 126 ARG A O 1
ATOM 1044 N N . ASP A 1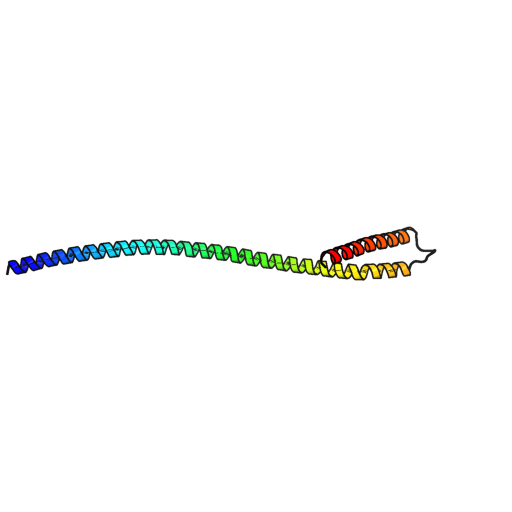 127 ? 12.087 -10.099 -23.713 1.00 84.25 127 ASP A N 1
ATOM 1045 C CA . ASP A 1 127 ? 11.197 -9.800 -22.592 1.00 84.25 127 ASP A CA 1
ATOM 1046 C C . ASP A 1 127 ? 9.741 -9.690 -23.070 1.00 84.25 127 ASP A C 1
ATOM 1048 O O . ASP A 1 127 ? 8.846 -10.288 -22.485 1.00 84.25 127 ASP A O 1
ATOM 1052 N N . LYS A 1 128 ? 9.480 -9.037 -24.212 1.00 78.56 128 LYS A N 1
ATOM 1053 C CA . LYS A 1 128 ? 8.125 -8.961 -24.799 1.00 78.56 128 LYS A CA 1
ATOM 1054 C C . LYS A 1 128 ? 7.512 -10.320 -25.161 1.00 78.56 128 LYS A C 1
ATOM 1056 O O . LYS A 1 128 ? 6.290 -10.424 -25.194 1.00 78.56 128 LYS A O 1
ATOM 1061 N N . LYS A 1 129 ? 8.323 -11.339 -25.463 1.00 71.38 129 LYS A N 1
ATOM 1062 C CA . LYS A 1 129 ? 7.844 -12.695 -25.788 1.00 71.38 129 LYS A CA 1
ATOM 1063 C C . LYS A 1 129 ? 7.542 -13.536 -24.551 1.00 71.38 129 LYS A C 1
ATOM 1065 O O . LYS A 1 129 ? 6.818 -14.510 -24.676 1.00 71.38 129 LYS A O 1
ATOM 1070 N N . GLU A 1 130 ? 8.098 -13.192 -23.394 1.00 66.00 130 GLU A N 1
ATOM 1071 C CA . GLU A 1 130 ? 7.900 -13.944 -22.149 1.00 66.00 130 GLU A CA 1
ATOM 1072 C C . GLU A 1 130 ? 6.559 -13.608 -21.463 1.00 66.00 130 GLU A C 1
ATOM 1074 O O . GLU A 1 130 ? 6.073 -14.374 -20.635 1.00 66.00 130 GLU A O 1
ATOM 1079 N N . TYR A 1 131 ? 5.925 -12.495 -21.854 1.00 51.75 131 TYR A N 1
ATOM 1080 C CA . TYR A 1 131 ? 4.637 -12.020 -21.326 1.00 51.75 131 TYR A CA 1
ATOM 1081 C C . TYR A 1 131 ? 3.443 -12.181 -22.298 1.00 51.75 131 TYR A C 1
ATOM 1083 O O . TYR A 1 131 ? 2.368 -11.643 -22.021 1.00 51.75 131 TYR A O 1
ATOM 1091 N N . LEU A 1 132 ? 3.615 -12.894 -23.420 1.00 48.41 132 LEU A N 1
ATOM 1092 C CA . LEU A 1 132 ? 2.573 -13.249 -24.403 1.00 48.41 132 LEU A CA 1
ATOM 1093 C C . LEU A 1 132 ? 2.382 -14.768 -24.458 1.00 48.41 132 LEU A C 1
ATOM 1095 O O . LEU A 1 132 ? 1.210 -15.196 -24.549 1.00 48.41 132 LEU A O 1
#

pLDDT: mean 93.01, std 7.77, range [48.41, 98.38]

Radius of gyration: 44.69 Å; Cα contacts (8 Å, |Δi|>4): 7; chains: 1; bounding box: 93×26×118 Å

Sequence (132 aa):
MEDLQKQVDDMQDKIKDISSKYEDKIHSERQILKKEISKYKVKVVDLNENMKEQDEVIRNQEIITTRWMTRFAQIAYLANEAIDDIPHLLREAEAMMDPFNTPREIKGFICHCKELIGEMMDMIARDKKEYL

Foldseek 3Di:
DVVVVVVVVVVVVVVVVVVVVVVVVVVVVVVVVVVVVVVVVVVVVVVVVVVVVVVVVVVVVVVVVVVVVVVVVVVVVVVVCCLPVVVVVLVVVVVPDDPPPHDPVSVVVSVVSVVVNVVVVVVVVVVVVVVD

Organism: Lupinus luteus (NCBI:txid3873)